Protein AF-A0A919HXU9-F1 (afdb_monomer_lite)

Organism: Klebsiella pneumoniae (NCBI:txid573)

Structure (mmCIF, N/CA/C/O backbone):
data_AF-A0A919HXU9-F1
#
_entry.id   AF-A0A919HXU9-F1
#
loop_
_atom_site.group_PDB
_atom_site.id
_atom_site.type_symbol
_atom_site.label_atom_id
_atom_site.label_alt_id
_atom_site.label_comp_id
_atom_site.label_asym_id
_atom_site.label_entity_id
_atom_site.label_seq_id
_atom_site.pdbx_PDB_ins_code
_atom_site.Cartn_x
_atom_site.Cartn_y
_atom_site.Cartn_z
_atom_site.occupancy
_atom_site.B_iso_or_equiv
_atom_site.auth_seq_id
_atom_site.auth_comp_id
_atom_site.auth_asym_id
_atom_site.auth_atom_id
_atom_site.pdbx_PDB_model_num
ATOM 1 N N . MET A 1 1 ? 4.943 0.212 14.961 1.00 88.31 1 MET A N 1
ATOM 2 C CA . MET A 1 1 ? 4.865 -0.549 13.688 1.00 88.31 1 MET A CA 1
ATOM 3 C C . MET A 1 1 ? 3.457 -0.475 13.094 1.00 88.31 1 MET A C 1
ATOM 5 O O . MET A 1 1 ? 2.520 -0.333 13.873 1.00 88.31 1 MET A O 1
ATOM 9 N N . PRO A 1 2 ? 3.251 -0.597 11.765 1.00 91.69 2 PRO A N 1
ATOM 10 C CA . PRO A 1 2 ? 1.916 -0.482 11.162 1.00 91.69 2 PRO A CA 1
ATOM 11 C C . PRO A 1 2 ? 0.859 -1.407 11.789 1.00 91.69 2 PRO A C 1
ATOM 13 O O . PRO A 1 2 ? -0.278 -0.987 11.986 1.00 91.69 2 PRO A O 1
ATOM 16 N N . GLN A 1 3 ? 1.238 -2.630 12.178 1.00 91.56 3 GLN A N 1
ATOM 17 C CA . GLN A 1 3 ? 0.335 -3.569 12.854 1.00 91.56 3 GLN A CA 1
ATOM 18 C C . GLN A 1 3 ? -0.143 -3.092 14.235 1.00 91.56 3 GLN A C 1
ATOM 20 O O . GLN A 1 3 ? -1.307 -3.284 14.566 1.00 91.56 3 GLN A O 1
ATOM 25 N N . GLU A 1 4 ? 0.718 -2.441 15.021 1.00 96.12 4 GLU A N 1
ATOM 26 C CA . GLU A 1 4 ? 0.368 -1.931 16.357 1.00 96.12 4 GLU A CA 1
ATOM 27 C C . GLU A 1 4 ? -0.598 -0.751 16.246 1.00 96.12 4 GLU A C 1
ATOM 29 O O . GLU A 1 4 ? -1.553 -0.658 17.006 1.00 96.12 4 GLU A O 1
ATOM 34 N N . MET A 1 5 ? -0.390 0.123 15.255 1.00 96.75 5 MET A N 1
ATOM 35 C CA . MET A 1 5 ? -1.277 1.262 14.999 1.00 96.75 5 MET A CA 1
ATOM 36 C C . MET A 1 5 ? -2.681 0.782 14.612 1.00 96.75 5 MET A C 1
ATOM 38 O O . MET A 1 5 ? -3.673 1.285 15.133 1.00 96.75 5 MET A O 1
ATOM 42 N N . ILE A 1 6 ? -2.763 -0.230 13.742 1.00 95.44 6 ILE A N 1
ATOM 43 C CA . ILE A 1 6 ? -4.037 -0.848 13.356 1.00 95.44 6 ILE A CA 1
ATOM 44 C C . ILE A 1 6 ? -4.702 -1.533 14.558 1.00 95.44 6 ILE A C 1
ATOM 46 O O . ILE A 1 6 ? -5.900 -1.347 14.764 1.00 95.44 6 ILE A O 1
ATOM 50 N N . ALA A 1 7 ? -3.943 -2.271 15.376 1.00 95.94 7 ALA A N 1
ATOM 51 C CA . ALA A 1 7 ? -4.452 -2.887 16.605 1.00 95.94 7 ALA A CA 1
ATOM 52 C C . ALA A 1 7 ? -4.963 -1.848 17.622 1.00 95.94 7 ALA A C 1
ATOM 54 O O . ALA A 1 7 ? -5.948 -2.101 18.309 1.00 95.94 7 ALA A O 1
ATOM 55 N N . ALA A 1 8 ? -4.358 -0.657 17.662 1.00 97.62 8 ALA A N 1
ATOM 56 C CA . ALA A 1 8 ? -4.808 0.481 18.465 1.00 97.62 8 ALA A CA 1
ATOM 57 C C . ALA A 1 8 ? -6.003 1.249 17.854 1.00 97.62 8 ALA A C 1
ATOM 59 O O . ALA A 1 8 ? -6.416 2.277 18.385 1.00 97.62 8 ALA A O 1
ATOM 60 N N . GLY A 1 9 ? -6.562 0.785 16.731 1.00 96.56 9 GLY A N 1
ATOM 61 C CA . GLY A 1 9 ? -7.730 1.389 16.086 1.00 96.56 9 GLY A CA 1
ATOM 62 C C . GLY A 1 9 ? -7.428 2.563 15.147 1.00 96.56 9 GLY A C 1
ATOM 63 O O . GLY A 1 9 ? -8.364 3.169 14.614 1.00 96.56 9 GLY A O 1
ATOM 64 N N . VAL A 1 10 ? -6.153 2.875 14.890 1.00 97.88 10 VAL A N 1
ATOM 65 C CA . VAL A 1 10 ? -5.753 3.936 13.953 1.00 97.88 10 VAL A CA 1
ATOM 66 C C . VAL A 1 10 ? -6.108 3.530 12.525 1.00 97.88 10 VAL A C 1
ATOM 68 O O . VAL A 1 10 ? -5.790 2.431 12.074 1.00 97.88 10 VAL A O 1
ATOM 71 N N . SER A 1 11 ? -6.758 4.425 11.779 1.00 96.62 11 SER A N 1
ATOM 72 C CA . SER A 1 11 ? -7.059 4.208 10.365 1.00 96.62 11 SER A CA 1
ATOM 73 C C . SER A 1 11 ? -7.281 5.538 9.626 1.00 96.62 11 SER A C 1
ATOM 75 O O . SER A 1 11 ? -8.071 6.347 10.109 1.00 96.62 11 SER A O 1
ATOM 77 N N . PRO A 1 12 ? -6.712 5.726 8.417 1.00 97.19 12 PRO A N 1
ATOM 78 C CA . PRO A 1 12 ? -5.799 4.810 7.730 1.00 97.19 12 PRO A CA 1
ATOM 79 C C . PRO A 1 12 ? -4.362 4.923 8.270 1.00 97.19 12 PRO A C 1
ATOM 81 O O . PRO A 1 12 ? -4.002 5.906 8.909 1.00 97.19 12 PRO A O 1
ATOM 84 N N . VAL A 1 13 ? -3.532 3.920 7.988 1.00 97.94 13 VAL A N 1
ATOM 85 C CA . VAL A 1 13 ? -2.091 3.916 8.276 1.00 97.94 13 VAL A CA 1
ATOM 86 C C . VAL A 1 13 ? -1.335 3.833 6.955 1.00 97.94 13 VAL A C 1
ATOM 88 O O . VAL A 1 13 ? -1.653 2.988 6.117 1.00 97.94 13 VAL A O 1
ATOM 91 N N . SER A 1 14 ? -0.329 4.689 6.771 1.00 97.25 14 SER A N 1
ATOM 92 C CA . SER A 1 14 ? 0.526 4.706 5.581 1.00 97.25 14 SER A CA 1
ATOM 93 C C . SER A 1 14 ? 1.997 4.501 5.926 1.00 97.25 14 SER A C 1
ATOM 95 O O . SER A 1 14 ? 2.475 5.048 6.918 1.00 97.25 14 SER A O 1
ATOM 97 N N . PHE A 1 15 ? 2.730 3.765 5.093 1.00 97.00 15 PHE A N 1
ATOM 98 C CA . PHE A 1 15 ? 4.164 3.529 5.272 1.00 97.00 15 PHE A CA 1
ATOM 99 C C . PHE A 1 15 ? 4.865 3.210 3.944 1.00 97.00 15 PHE A C 1
ATOM 101 O O . PHE A 1 15 ? 4.221 2.893 2.944 1.00 97.00 15 PHE A O 1
ATOM 108 N N . SER A 1 16 ? 6.197 3.311 3.937 1.00 97.06 16 SER A N 1
ATOM 109 C CA . SER A 1 16 ? 7.030 3.009 2.766 1.00 97.06 16 SER A CA 1
ATOM 110 C C . SER A 1 16 ? 7.344 1.509 2.672 1.00 97.06 16 SER A C 1
ATOM 112 O O . SER A 1 16 ? 7.682 0.883 3.679 1.00 97.06 16 SER A O 1
ATOM 114 N N . GLY A 1 17 ? 7.260 0.943 1.467 1.00 96.25 17 GLY A N 1
ATOM 115 C CA . GLY A 1 17 ? 7.573 -0.462 1.182 1.00 96.25 17 GLY A CA 1
ATOM 116 C C . GLY A 1 17 ? 9.070 -0.791 1.121 1.00 96.25 17 GLY A C 1
ATOM 117 O O . GLY A 1 17 ? 9.452 -1.928 1.371 1.00 96.25 17 GLY A O 1
ATOM 118 N N . ASP A 1 18 ? 9.921 0.199 0.875 1.00 97.00 18 ASP A N 1
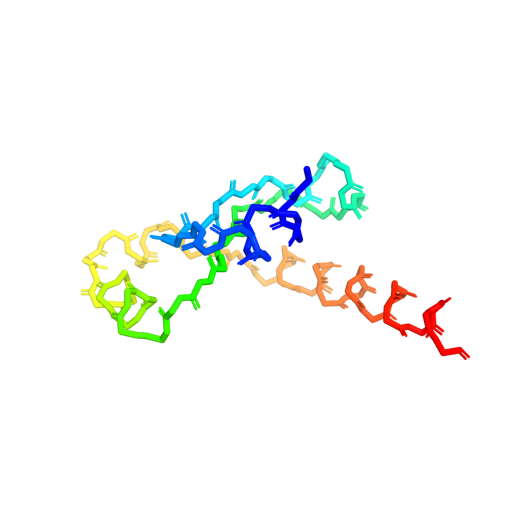ATOM 119 C CA . ASP A 1 18 ? 11.383 0.080 0.729 1.00 97.00 18 ASP A CA 1
ATOM 120 C C . ASP A 1 18 ? 12.169 0.271 2.033 1.00 97.00 18 ASP A C 1
ATOM 122 O O . ASP A 1 18 ? 13.394 0.198 2.046 1.00 97.00 18 ASP A O 1
ATOM 126 N N . LYS A 1 19 ? 11.471 0.512 3.147 1.00 92.81 19 LYS A N 1
ATOM 127 C CA . LYS A 1 19 ? 12.079 0.648 4.476 1.00 92.81 19 LYS A CA 1
ATOM 128 C C . LYS A 1 19 ? 12.030 -0.689 5.211 1.00 92.81 19 LYS A C 1
ATOM 130 O O . LYS A 1 19 ? 12.611 -1.676 4.780 1.00 92.81 19 LYS A O 1
ATOM 135 N N . LEU A 1 20 ? 11.279 -0.753 6.308 1.00 88.62 20 LEU A N 1
ATOM 136 C CA . LEU A 1 20 ? 11.204 -1.932 7.176 1.00 88.62 20 LEU A CA 1
ATOM 137 C C . LEU A 1 20 ? 10.612 -3.175 6.492 1.00 88.62 20 LEU A C 1
ATOM 139 O O . LEU A 1 20 ? 10.851 -4.285 6.952 1.00 88.62 20 LEU A O 1
ATOM 143 N N . LEU A 1 21 ? 9.834 -3.002 5.417 1.00 91.12 21 LEU A N 1
ATOM 144 C CA . LEU A 1 21 ? 9.278 -4.120 4.650 1.00 91.12 21 LEU A CA 1
ATOM 145 C C . LEU A 1 21 ? 10.324 -4.770 3.720 1.00 91.12 21 LEU A C 1
ATOM 147 O O . LEU A 1 21 ? 10.155 -5.932 3.358 1.00 91.12 21 LEU A O 1
ATOM 151 N N . GLY A 1 22 ? 11.401 -4.056 3.361 1.00 93.88 22 GLY A N 1
ATOM 152 C CA . GLY A 1 22 ? 12.468 -4.561 2.489 1.00 93.88 22 GLY A CA 1
ATOM 153 C C . GLY A 1 22 ? 12.024 -4.856 1.050 1.00 93.88 22 GLY A C 1
ATOM 154 O O . GLY A 1 22 ? 12.591 -5.730 0.399 1.00 93.88 22 GLY A O 1
ATOM 155 N N . GLY A 1 23 ? 10.964 -4.195 0.581 1.00 96.19 23 GLY A N 1
ATOM 156 C CA . GLY A 1 23 ? 10.432 -4.310 -0.776 1.00 96.19 23 GLY A CA 1
ATOM 157 C C . GLY A 1 23 ? 10.884 -3.174 -1.701 1.00 96.19 23 GLY A C 1
ATOM 158 O O . GLY A 1 23 ? 11.849 -2.473 -1.404 1.00 96.19 23 GLY A O 1
ATOM 159 N N . PRO A 1 24 ? 10.198 -2.972 -2.839 1.00 98.00 24 PRO A N 1
ATOM 160 C CA . PRO A 1 24 ? 10.464 -1.848 -3.735 1.00 98.00 24 PRO A CA 1
ATOM 161 C C . PRO A 1 24 ? 9.935 -0.523 -3.163 1.00 98.00 24 PRO A C 1
ATOM 163 O O . PRO A 1 24 ? 9.118 -0.509 -2.234 1.00 98.00 24 PRO A O 1
ATOM 166 N N . GLN A 1 25 ? 10.336 0.597 -3.776 1.00 97.69 25 GLN A N 1
ATOM 167 C CA . GLN A 1 25 ? 9.776 1.914 -3.467 1.00 97.69 25 GLN A CA 1
ATOM 168 C C . GLN A 1 25 ? 8.268 1.921 -3.744 1.00 97.69 25 GLN A C 1
ATOM 170 O O . GLN A 1 25 ? 7.819 1.897 -4.887 1.00 97.69 25 GLN A O 1
ATOM 175 N N . ALA A 1 26 ? 7.475 1.959 -2.677 1.00 97.69 26 ALA A N 1
ATOM 176 C CA . ALA A 1 26 ? 6.021 1.960 -2.746 1.00 97.69 26 ALA A CA 1
ATOM 177 C C . ALA A 1 26 ? 5.421 2.690 -1.539 1.00 97.69 26 ALA A C 1
ATOM 179 O O . ALA A 1 26 ? 5.909 2.558 -0.416 1.00 97.69 26 ALA A O 1
ATOM 180 N N . GLY A 1 27 ? 4.332 3.427 -1.759 1.00 97.38 27 GLY A N 1
ATOM 181 C CA . GLY A 1 27 ? 3.465 3.913 -0.686 1.00 97.38 27 GLY A CA 1
ATOM 182 C C . GLY A 1 27 ? 2.374 2.885 -0.401 1.00 97.38 27 GLY A C 1
ATOM 183 O O . GLY A 1 27 ? 1.547 2.613 -1.270 1.00 97.38 27 GLY A O 1
ATOM 184 N N . ILE A 1 28 ? 2.363 2.312 0.800 1.00 96.88 28 ILE A N 1
ATOM 185 C CA . ILE A 1 28 ? 1.372 1.316 1.220 1.00 96.88 28 ILE A CA 1
ATOM 186 C C . ILE A 1 28 ? 0.405 1.986 2.188 1.00 96.88 28 ILE A C 1
ATOM 188 O O . ILE A 1 28 ? 0.837 2.602 3.159 1.00 96.88 28 ILE A O 1
ATOM 192 N N . ILE A 1 29 ? -0.898 1.858 1.931 1.00 97.50 29 ILE A N 1
ATOM 193 C CA . ILE A 1 29 ? -1.963 2.367 2.802 1.00 97.50 29 ILE A CA 1
ATOM 194 C C . ILE A 1 29 ? -2.859 1.198 3.210 1.00 97.50 29 ILE A C 1
ATOM 196 O O . ILE A 1 29 ? -3.379 0.483 2.354 1.00 97.50 29 ILE A O 1
ATOM 200 N N . VAL A 1 30 ? -3.056 1.021 4.514 1.00 96.62 30 VAL A N 1
ATOM 201 C CA . 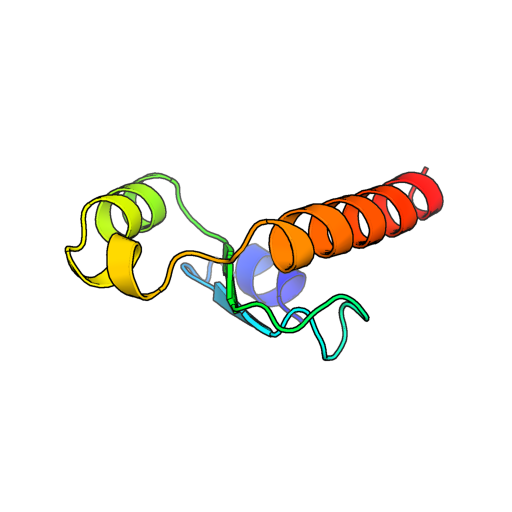VAL A 1 30 ? -3.920 -0.009 5.107 1.00 96.62 30 VAL A CA 1
ATOM 202 C C . VAL A 1 30 ? -4.920 0.633 6.067 1.00 96.62 30 VAL A C 1
ATOM 204 O O . VAL A 1 30 ? -4.635 1.655 6.687 1.00 96.62 30 VAL A O 1
ATOM 207 N N . GLY A 1 31 ? -6.117 0.063 6.192 1.00 97.00 31 GLY A N 1
ATOM 208 C CA . GLY A 1 31 ? -7.148 0.599 7.081 1.00 97.00 31 GLY A CA 1
ATOM 209 C C . GLY A 1 31 ? -8.557 0.159 6.702 1.00 97.00 31 GLY A C 1
ATOM 210 O O . GLY A 1 31 ? -8.753 -0.798 5.951 1.00 97.00 31 GLY A O 1
ATOM 211 N N . LYS A 1 32 ? -9.556 0.876 7.226 1.00 97.00 32 LYS A N 1
ATOM 212 C CA . LYS A 1 32 ? -10.982 0.590 7.006 1.00 97.00 32 LYS A CA 1
ATOM 213 C C . LYS A 1 32 ? -11.362 0.697 5.527 1.00 97.00 32 LYS A C 1
ATOM 215 O O . LYS A 1 32 ? -11.022 1.670 4.854 1.00 97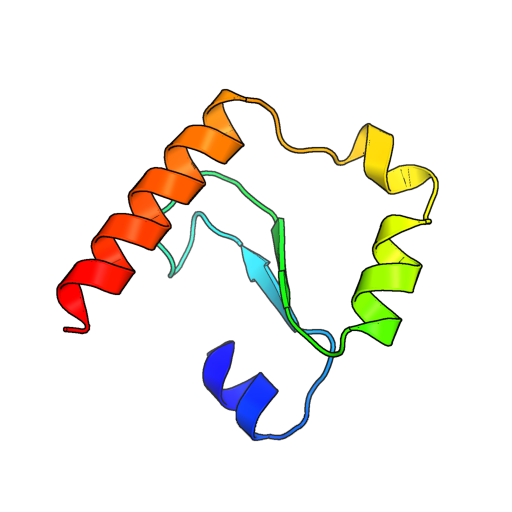.00 32 LYS A O 1
ATOM 220 N N . ARG A 1 33 ? -12.175 -0.256 5.055 1.00 97.69 33 ARG A N 1
ATOM 221 C CA . ARG A 1 33 ? -12.651 -0.349 3.660 1.00 97.69 33 ARG A CA 1
ATOM 222 C C . ARG A 1 33 ? -13.234 0.961 3.124 1.00 97.69 33 ARG A C 1
ATOM 224 O O . ARG A 1 33 ? -12.905 1.331 2.005 1.00 97.69 33 ARG A O 1
ATOM 231 N N . ALA A 1 34 ? -14.064 1.652 3.907 1.00 98.00 34 ALA A N 1
ATOM 232 C CA . ALA A 1 34 ? -14.697 2.907 3.490 1.00 98.00 34 ALA A CA 1
ATOM 233 C C . ALA A 1 34 ? -13.666 4.006 3.164 1.00 98.00 34 ALA A C 1
ATOM 235 O O . ALA A 1 34 ? -13.773 4.670 2.138 1.00 98.00 34 ALA A O 1
ATOM 236 N N . LEU A 1 35 ? -12.618 4.131 3.986 1.00 97.81 35 LEU A N 1
ATOM 237 C CA . LEU A 1 35 ? -11.549 5.114 3.784 1.00 97.81 35 LEU A CA 1
ATOM 238 C C . LEU A 1 35 ? -10.682 4.757 2.573 1.00 97.81 35 LEU A C 1
ATOM 240 O O . LEU A 1 35 ? -10.338 5.627 1.776 1.00 97.81 35 LEU A O 1
ATOM 244 N N . ILE A 1 36 ? -10.379 3.468 2.384 1.00 98.00 36 ILE A N 1
ATOM 245 C CA . ILE A 1 36 ? -9.673 3.009 1.183 1.00 98.00 36 ILE A CA 1
ATOM 246 C C . ILE A 1 36 ? -10.514 3.274 -0.070 1.00 98.00 36 ILE A C 1
ATOM 248 O O . ILE A 1 36 ? -9.975 3.765 -1.054 1.00 98.00 36 ILE A O 1
ATOM 252 N N . ALA A 1 37 ? -11.824 3.016 -0.046 1.00 98.12 37 ALA A N 1
ATOM 253 C CA . ALA A 1 37 ? -12.705 3.284 -1.184 1.00 98.12 37 ALA A CA 1
ATOM 254 C C . ALA A 1 37 ? -12.704 4.771 -1.581 1.00 98.12 37 ALA A C 1
ATOM 256 O O . ALA A 1 37 ? -12.575 5.078 -2.764 1.00 98.12 37 ALA A O 1
ATOM 257 N N . GLN A 1 38 ? -12.740 5.679 -0.600 1.00 97.75 38 GLN A N 1
ATOM 258 C CA . GLN A 1 38 ? -12.647 7.122 -0.835 1.00 97.75 38 GLN A CA 1
ATOM 259 C C . GLN A 1 38 ? -11.297 7.536 -1.449 1.00 97.75 38 GLN A C 1
ATOM 261 O O . GLN A 1 38 ? -11.255 8.337 -2.382 1.00 97.75 38 GLN A O 1
ATOM 266 N N . LEU A 1 39 ? -10.179 6.968 -0.983 1.00 97.50 39 LEU A N 1
ATOM 267 C CA . LEU A 1 39 ? -8.866 7.198 -1.605 1.00 97.50 39 LEU A CA 1
ATOM 268 C C . LEU A 1 39 ? -8.825 6.661 -3.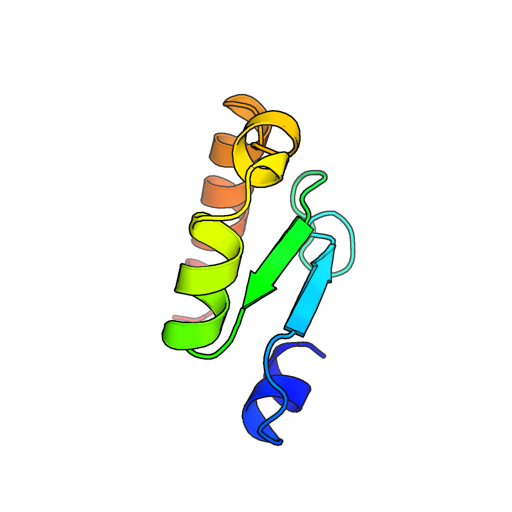041 1.00 97.50 39 LEU A C 1
ATOM 270 O O . LEU A 1 39 ? -8.224 7.264 -3.929 1.00 97.50 39 LEU A O 1
ATOM 274 N N . GLN A 1 40 ? -9.486 5.528 -3.283 1.00 96.94 40 GLN A N 1
ATOM 275 C CA . GLN A 1 40 ? -9.500 4.867 -4.581 1.00 96.94 40 GLN A CA 1
ATOM 276 C C . GLN A 1 40 ? -10.332 5.610 -5.642 1.00 96.94 40 GLN A C 1
ATOM 278 O O . GLN A 1 40 ? -10.131 5.350 -6.832 1.00 96.94 40 GLN A O 1
ATOM 283 N N . SER A 1 41 ? -11.234 6.512 -5.241 1.00 97.56 41 SER A N 1
ATOM 284 C CA . SER A 1 41 ? -11.986 7.394 -6.143 1.00 97.56 41 SER A CA 1
ATOM 285 C C . SER A 1 41 ? -11.309 8.748 -6.386 1.00 97.56 41 SER A C 1
ATOM 287 O O . SER A 1 41 ? -11.773 9.513 -7.227 1.00 97.56 41 SER A O 1
ATOM 289 N N . HIS A 1 42 ? -10.224 9.071 -5.674 1.00 97.94 42 HIS A N 1
ATOM 290 C CA . HIS A 1 42 ? -9.559 10.367 -5.802 1.00 97.94 42 HIS A CA 1
ATOM 291 C C . HIS A 1 42 ? -8.844 10.510 -7.166 1.00 97.94 42 HIS A C 1
ATOM 293 O O . HIS A 1 42 ? -8.106 9.596 -7.550 1.00 97.94 42 HIS A O 1
ATOM 299 N N . PRO A 1 43 ? -8.949 11.653 -7.879 1.00 97.69 43 PRO A N 1
ATOM 300 C CA . PRO A 1 43 ? -8.332 11.843 -9.201 1.00 97.69 43 PRO A CA 1
ATOM 301 C C . PRO A 1 43 ? -6.819 11.571 -9.239 1.00 97.69 43 PRO A C 1
ATOM 303 O O . PRO A 1 43 ? -6.301 10.974 -10.186 1.00 97.69 43 PRO A O 1
ATOM 306 N N . LEU A 1 44 ? -6.105 11.928 -8.163 1.00 97.56 44 LEU A N 1
ATOM 307 C CA . LEU A 1 44 ? -4.659 11.687 -8.041 1.00 97.56 44 LEU A CA 1
ATOM 308 C C . LEU A 1 44 ? -4.264 10.205 -8.051 1.00 97.56 44 LEU A C 1
ATOM 310 O O . LEU A 1 44 ? -3.112 9.903 -8.352 1.00 97.56 44 LEU A O 1
ATOM 314 N N . LYS A 1 45 ? -5.182 9.263 -7.795 1.00 96.44 45 LYS A N 1
ATOM 315 C CA . LYS A 1 45 ? -4.877 7.824 -7.850 1.00 96.44 45 LYS A CA 1
ATOM 316 C C . LYS A 1 45 ? -4.232 7.425 -9.172 1.00 96.44 45 LYS A C 1
ATOM 318 O O . LYS A 1 45 ? -3.336 6.586 -9.191 1.00 96.44 45 LYS A O 1
ATOM 323 N N . ARG A 1 46 ? -4.690 7.998 -10.290 1.00 97.12 46 ARG A N 1
ATOM 324 C CA . ARG A 1 46 ? -4.156 7.650 -11.611 1.00 97.12 46 ARG A CA 1
ATOM 325 C C . ARG A 1 46 ? -2.720 8.137 -11.793 1.00 97.12 46 ARG A C 1
ATOM 327 O O . ARG A 1 46 ? -1.941 7.428 -12.433 1.00 97.12 46 ARG A O 1
ATOM 334 N N . ALA A 1 47 ? -2.397 9.311 -11.256 1.00 97.69 47 ALA A N 1
ATOM 335 C CA . ALA A 1 47 ? -1.055 9.883 -11.293 1.00 97.69 47 ALA A CA 1
ATOM 336 C C . ALA A 1 47 ? -0.096 9.139 -10.350 1.00 97.69 47 ALA A C 1
ATOM 338 O O . ALA A 1 47 ? 1.056 8.924 -10.697 1.00 97.69 47 ALA A O 1
ATOM 339 N N . LEU A 1 48 ? -0.598 8.680 -9.200 1.00 97.25 48 LEU A N 1
ATOM 340 C CA . LEU A 1 48 ? 0.170 7.980 -8.164 1.00 97.25 48 LEU A CA 1
ATOM 341 C C . LEU A 1 48 ? 0.186 6.449 -8.329 1.00 97.25 48 LEU A C 1
ATOM 343 O O . LEU A 1 48 ? 0.583 5.727 -7.415 1.00 97.25 48 LEU A O 1
ATOM 347 N N . ARG A 1 49 ? -0.294 5.922 -9.461 1.00 97.50 49 ARG A N 1
ATOM 348 C CA . ARG A 1 49 ? -0.375 4.474 -9.678 1.00 97.50 49 ARG A CA 1
ATOM 349 C C . ARG A 1 49 ? 1.031 3.888 -9.800 1.00 97.50 49 ARG A C 1
ATOM 351 O O . ARG A 1 49 ? 1.784 4.301 -10.675 1.00 97.50 49 ARG A O 1
ATOM 358 N N . ALA A 1 50 ? 1.324 2.874 -8.987 1.00 97.38 50 ALA A N 1
ATOM 359 C CA . ALA A 1 50 ? 2.551 2.096 -9.099 1.00 97.38 50 ALA A CA 1
ATOM 360 C C . ALA A 1 50 ? 2.686 1.463 -10.494 1.00 97.38 50 ALA A C 1
ATOM 362 O O . ALA A 1 50 ? 1.700 1.030 -11.102 1.00 97.38 50 ALA A O 1
ATOM 363 N N . ASP A 1 51 ? 3.913 1.414 -11.000 1.00 97.88 51 ASP A N 1
ATOM 364 C CA . ASP A 1 51 ? 4.223 0.752 -12.257 1.00 97.88 51 ASP A CA 1
ATOM 365 C C . ASP A 1 51 ? 4.243 -0.781 -12.100 1.00 97.88 51 ASP A C 1
ATOM 367 O O . ASP A 1 51 ? 4.178 -1.340 -11.000 1.00 97.88 51 ASP A O 1
ATOM 371 N N . LYS A 1 52 ? 4.330 -1.476 -13.237 1.00 98.31 52 LYS A N 1
ATOM 372 C CA . LYS A 1 52 ? 4.275 -2.940 -13.305 1.00 98.31 52 LYS A CA 1
ATOM 373 C C . LYS A 1 52 ? 5.408 -3.610 -12.520 1.00 98.31 52 LYS A C 1
ATOM 375 O O . LYS A 1 52 ? 5.162 -4.637 -11.891 1.00 98.31 52 LYS A O 1
ATOM 380 N N . MET A 1 53 ? 6.620 -3.055 -12.556 1.00 98.38 53 MET A N 1
ATOM 381 C CA . MET A 1 53 ? 7.780 -3.639 -11.881 1.00 98.38 53 MET A CA 1
ATOM 382 C C . MET A 1 53 ? 7.669 -3.462 -10.372 1.00 98.38 53 MET A C 1
ATOM 384 O O . MET A 1 53 ? 7.875 -4.426 -9.636 1.00 98.38 53 MET A O 1
ATOM 388 N N . THR A 1 54 ? 7.247 -2.280 -9.915 1.00 98.06 54 THR A N 1
ATOM 389 C CA . THR A 1 54 ? 6.981 -2.034 -8.492 1.00 98.06 54 THR A CA 1
ATOM 390 C C . THR A 1 54 ? 5.920 -2.993 -7.949 1.00 98.06 54 THR A C 1
ATOM 392 O O . THR A 1 54 ? 6.109 -3.577 -6.884 1.00 98.06 54 THR A O 1
ATOM 395 N N . LEU A 1 55 ? 4.827 -3.222 -8.686 1.00 98.25 55 LEU A N 1
ATOM 396 C CA . LEU A 1 55 ? 3.789 -4.173 -8.272 1.00 98.25 55 LEU A CA 1
ATOM 397 C C . LEU A 1 55 ?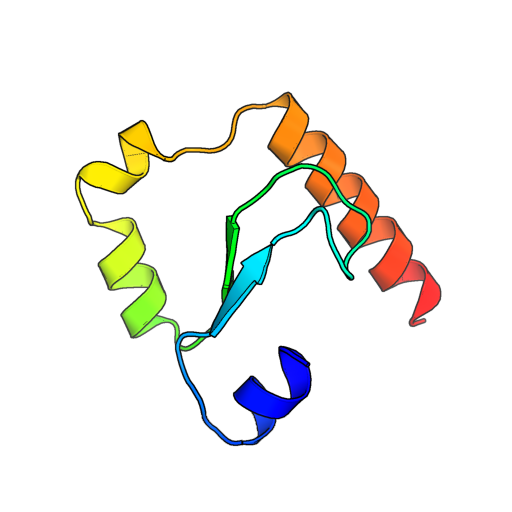 4.301 -5.622 -8.217 1.00 98.25 55 LEU A C 1
ATOM 399 O O . LEU A 1 55 ? 4.037 -6.311 -7.233 1.00 98.25 55 LEU A O 1
ATOM 403 N N . ALA A 1 56 ? 5.056 -6.071 -9.224 1.00 98.38 56 ALA A N 1
ATOM 404 C CA . ALA A 1 56 ? 5.604 -7.430 -9.266 1.00 98.38 56 ALA A CA 1
ATOM 405 C C . ALA A 1 56 ? 6.617 -7.686 -8.136 1.00 98.38 56 ALA A C 1
ATOM 407 O O . ALA A 1 56 ? 6.560 -8.716 -7.462 1.00 98.38 56 ALA A O 1
ATOM 408 N N . ALA A 1 57 ? 7.517 -6.730 -7.889 1.00 98.12 57 ALA A N 1
ATOM 409 C CA . ALA A 1 57 ? 8.482 -6.818 -6.800 1.00 98.12 57 ALA A CA 1
ATOM 410 C C . ALA A 1 57 ? 7.785 -6.798 -5.432 1.00 98.12 57 ALA A C 1
ATOM 412 O O . ALA A 1 57 ? 8.112 -7.607 -4.566 1.00 98.12 57 ALA A O 1
ATOM 413 N N . LEU A 1 58 ? 6.776 -5.937 -5.249 1.00 97.88 58 LEU A N 1
ATOM 414 C CA . LEU A 1 58 ? 6.014 -5.877 -4.005 1.00 97.88 58 LEU A CA 1
ATOM 415 C C . LEU A 1 58 ? 5.264 -7.189 -3.743 1.00 97.88 58 LEU A C 1
ATOM 417 O O . LEU A 1 58 ? 5.272 -7.678 -2.615 1.00 97.88 58 LEU A O 1
ATOM 421 N N . GLU A 1 59 ? 4.657 -7.793 -4.768 1.00 97.56 59 GLU A N 1
ATOM 422 C CA . GLU A 1 59 ? 4.010 -9.102 -4.649 1.00 97.56 59 GLU A CA 1
ATOM 423 C C . GLU A 1 59 ? 5.000 -10.182 -4.187 1.00 97.56 59 GLU A C 1
ATOM 425 O O . GLU A 1 59 ? 4.705 -10.923 -3.244 1.00 97.56 59 GLU A O 1
ATOM 430 N N . ALA A 1 60 ? 6.186 -10.252 -4.798 1.00 97.31 60 ALA A N 1
ATOM 431 C CA . ALA A 1 60 ? 7.224 -11.205 -4.413 1.00 97.31 60 ALA A CA 1
ATOM 432 C C . ALA A 1 60 ? 7.679 -11.003 -2.955 1.00 97.31 60 ALA A C 1
ATOM 434 O O . ALA A 1 60 ? 7.769 -11.974 -2.196 1.00 97.31 60 ALA A O 1
ATOM 435 N N . THR A 1 61 ? 7.888 -9.750 -2.531 1.00 96.44 61 THR A N 1
ATOM 436 C CA . THR A 1 61 ? 8.218 -9.409 -1.138 1.00 96.44 61 THR A CA 1
ATOM 437 C C . THR A 1 61 ? 7.129 -9.889 -0.179 1.00 96.44 61 THR A C 1
ATOM 439 O O . THR A 1 61 ? 7.432 -10.582 0.795 1.00 96.44 61 THR A O 1
ATOM 442 N N . LEU A 1 62 ? 5.858 -9.583 -0.465 1.00 95.12 62 LEU A N 1
ATOM 443 C CA . LEU A 1 62 ? 4.722 -9.963 0.381 1.00 95.12 62 LEU A CA 1
ATOM 444 C C . LEU A 1 62 ? 4.539 -11.489 0.467 1.00 95.12 62 LEU A C 1
ATOM 446 O O . LEU A 1 62 ? 4.266 -12.022 1.545 1.00 95.12 62 LEU A O 1
ATOM 450 N N . ARG A 1 63 ? 4.737 -12.218 -0.638 1.00 95.81 63 ARG A N 1
ATOM 451 C CA . ARG A 1 63 ? 4.702 -13.692 -0.651 1.00 95.81 63 ARG A CA 1
ATOM 452 C C . ARG A 1 63 ? 5.822 -14.296 0.194 1.00 95.81 63 ARG A C 1
ATOM 454 O O . ARG A 1 63 ? 5.569 -15.231 0.955 1.00 95.81 63 ARG A O 1
ATOM 461 N N . SER A 1 64 ? 7.032 -13.744 0.112 1.00 94.25 64 SER A N 1
ATOM 462 C CA . SER A 1 64 ? 8.186 -14.198 0.899 1.00 94.25 64 SER A CA 1
ATOM 463 C C . SER A 1 64 ? 7.928 -14.084 2.407 1.00 94.25 64 SER A C 1
ATOM 465 O O . SER A 1 64 ? 8.085 -15.058 3.145 1.00 94.25 64 SER A O 1
ATOM 467 N N . ILE A 1 65 ? 7.422 -12.935 2.873 1.00 89.50 65 ILE A N 1
ATOM 468 C CA . ILE A 1 65 ? 7.101 -12.731 4.297 1.00 89.50 65 ILE A CA 1
ATOM 469 C C . ILE A 1 65 ? 5.856 -13.500 4.757 1.00 89.50 65 ILE A C 1
ATOM 471 O O . ILE A 1 65 ? 5.803 -13.916 5.911 1.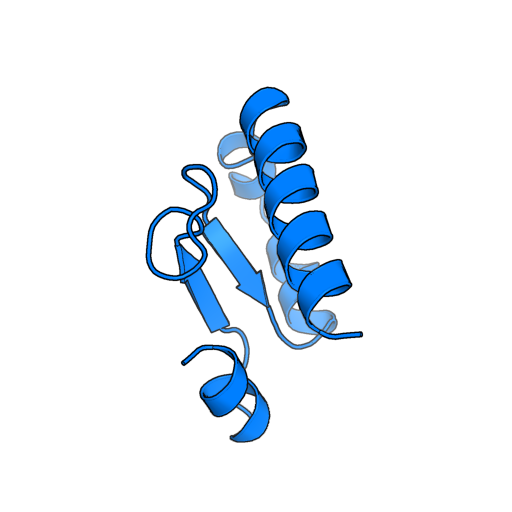00 89.50 65 ILE A O 1
ATOM 475 N N . SER A 1 66 ? 4.868 -13.720 3.881 1.00 85.31 66 SER A N 1
ATOM 476 C CA . SER A 1 66 ? 3.695 -14.547 4.192 1.00 85.31 66 SER A CA 1
ATOM 477 C C . SER A 1 66 ? 4.068 -16.015 4.366 1.00 85.31 66 SER A C 1
ATOM 479 O O . SER A 1 66 ? 3.458 -16.699 5.183 1.00 85.31 66 SER A O 1
ATOM 481 N N . THR A 1 67 ? 5.030 -16.504 3.583 1.00 74.88 67 THR A N 1
ATOM 482 C CA . THR A 1 67 ? 5.480 -17.900 3.643 1.00 74.88 67 THR A CA 1
ATOM 483 C C . THR A 1 67 ? 6.309 -18.144 4.899 1.00 74.88 67 THR A C 1
ATOM 485 O O . THR A 1 67 ? 6.123 -19.157 5.551 1.00 74.88 67 THR A O 1
ATOM 488 N N . ARG A 1 68 ? 7.144 -17.177 5.307 1.00 68.12 68 ARG A N 1
ATOM 489 C CA . ARG A 1 68 ? 7.930 -17.234 6.557 1.00 68.12 68 ARG A CA 1
ATOM 490 C C . ARG A 1 68 ? 7.101 -17.163 7.847 1.00 68.12 68 ARG A C 1
ATOM 492 O O . ARG A 1 68 ? 7.658 -17.343 8.922 1.00 68.12 68 ARG A O 1
ATOM 499 N N . ARG A 1 69 ? 5.815 -16.808 7.760 1.00 59.84 69 ARG A N 1
ATOM 500 C CA . ARG A 1 69 ? 4.891 -16.710 8.906 1.00 59.84 69 ARG A CA 1
ATOM 501 C C . ARG A 1 69 ? 3.936 -17.909 9.024 1.00 59.84 69 ARG A C 1
ATOM 503 O O . ARG A 1 69 ? 3.052 -17.868 9.877 1.00 59.84 69 ARG A O 1
ATOM 510 N N . ARG A 1 70 ? 4.087 -18.924 8.169 1.00 50.91 70 ARG A N 1
ATOM 511 C CA . ARG A 1 70 ? 3.521 -20.267 8.354 1.00 50.91 70 ARG A CA 1
ATOM 512 C C . ARG A 1 70 ? 4.603 -21.184 8.897 1.00 50.91 70 ARG A C 1
ATOM 514 O O . ARG A 1 70 ? 4.228 -22.082 9.673 1.00 50.91 70 ARG A O 1
#

Sequence (70 aa):
MPQEMIAAGVSPVSFSGDKLLGGPQAGIIVGKRALIAQLQSHPLKRALRADKMTLAALEATLRSISTRRR

InterPro domains:
  IPR015421 Pyridoxal phosphate-dependent transferase, major domain [G3DSA:3.40.640.10] (2-66)
  IPR015424 Pyridoxal phosphate-dependent transferase [SSF53383] (2-69)
  IPR018319 L-seryl-tRNA selenium transferase-like [PF03841] (2-64)

Secondary structure (DSSP, 8-state):
-HHHHHHTT--SEEEETTTTT-SSS-EEEE--HHHHHHHHTSGGGTTTPPPHHHHHHHHHHHHHHHHTT-

pLDDT: mean 94.41, std 8.33, range [50.91, 98.38]

Foldseek 3Di:
DCVVCVVVVDPWDWDFCCPPLVFDGDIDIDGDPVVVVVVVPDPCCVVRPDDPVSVVRSVVSVVVVVVVVD

Radius of gyration: 13.15 Å; chains: 1; bounding box: 27×32×32 Å